Protein AF-A0A7C1ZZR2-F1 (afdb_monomer_lite)

Structure (mmCIF, N/CA/C/O backbone):
data_AF-A0A7C1ZZR2-F1
#
_entry.id   AF-A0A7C1ZZR2-F1
#
loop_
_atom_site.group_PDB
_atom_site.id
_atom_site.type_symbol
_atom_site.label_atom_id
_atom_site.label_alt_id
_atom_site.label_comp_id
_atom_site.label_asym_id
_atom_site.label_entity_id
_atom_site.label_seq_id
_atom_site.pdbx_PDB_ins_code
_atom_site.Cartn_x
_atom_site.Cartn_y
_atom_site.Cartn_z
_atom_site.occupancy
_atom_site.B_iso_or_equiv
_atom_site.auth_seq_id
_atom_site.auth_comp_id
_atom_site.auth_asym_id
_atom_site.auth_atom_id
_atom_site.pdbx_PDB_model_num
ATOM 1 N N . MET A 1 1 ? 33.882 -5.025 -54.939 1.00 61.34 1 MET A N 1
ATOM 2 C CA . MET A 1 1 ? 32.742 -5.167 -54.008 1.00 61.34 1 MET A CA 1
ATOM 3 C C . MET A 1 1 ? 31.592 -4.367 -54.608 1.00 61.34 1 MET A C 1
ATOM 5 O O . MET A 1 1 ? 31.817 -3.212 -54.943 1.00 61.34 1 MET A O 1
ATOM 9 N N . ASN A 1 2 ? 30.445 -4.995 -54.890 1.00 81.00 2 ASN A N 1
ATOM 10 C CA . ASN A 1 2 ? 29.367 -4.373 -55.677 1.00 81.00 2 ASN A CA 1
ATOM 11 C C . ASN A 1 2 ? 28.555 -3.377 -54.837 1.00 81.00 2 ASN A C 1
ATOM 13 O O . ASN A 1 2 ? 28.471 -3.526 -53.619 1.00 81.00 2 ASN A O 1
ATOM 17 N N . PHE A 1 3 ? 27.954 -2.385 -55.501 1.00 82.12 3 PHE A N 1
ATOM 18 C CA . PHE A 1 3 ? 27.113 -1.336 -54.906 1.00 82.12 3 PHE A CA 1
ATOM 19 C C . PHE A 1 3 ? 26.064 -1.893 -53.924 1.00 82.12 3 PHE A C 1
ATOM 21 O O . PHE A 1 3 ? 25.936 -1.391 -52.808 1.00 82.12 3 PHE A O 1
ATOM 28 N N . ASP A 1 4 ? 25.429 -3.014 -54.269 1.00 86.50 4 ASP A N 1
ATOM 29 C CA . ASP A 1 4 ? 24.445 -3.702 -53.421 1.00 86.50 4 ASP A CA 1
ATOM 30 C C . ASP A 1 4 ? 25.024 -4.174 -52.077 1.00 86.50 4 ASP A C 1
ATOM 32 O O . ASP A 1 4 ? 24.353 -4.131 -51.047 1.00 86.50 4 ASP A O 1
ATOM 36 N N . GLY A 1 5 ? 26.302 -4.568 -52.049 1.00 88.25 5 GLY A N 1
ATOM 37 C CA . GLY A 1 5 ? 26.988 -4.973 -50.821 1.00 88.25 5 GLY A CA 1
ATOM 38 C C . GLY A 1 5 ? 27.168 -3.817 -49.834 1.00 88.25 5 GLY A C 1
ATOM 39 O O . GLY A 1 5 ? 27.064 -4.021 -48.625 1.00 88.25 5 GLY A O 1
ATOM 40 N N . TYR A 1 6 ? 27.376 -2.595 -50.334 1.00 89.75 6 TYR A N 1
ATOM 41 C CA . TYR A 1 6 ? 27.447 -1.398 -49.492 1.00 89.75 6 TYR A CA 1
ATOM 42 C C . TYR A 1 6 ? 26.072 -1.002 -48.943 1.00 89.75 6 TYR A C 1
ATOM 44 O O . TYR A 1 6 ? 25.980 -0.593 -47.786 1.00 89.75 6 TYR A O 1
ATOM 52 N N . ILE A 1 7 ? 25.004 -1.184 -49.727 1.00 89.81 7 ILE A N 1
ATOM 53 C CA . ILE A 1 7 ? 23.624 -0.951 -49.272 1.00 89.81 7 ILE A CA 1
ATOM 54 C C . ILE A 1 7 ? 23.264 -1.921 -48.142 1.00 89.81 7 ILE A C 1
ATOM 56 O O . ILE A 1 7 ? 22.797 -1.487 -47.088 1.00 89.81 7 ILE A O 1
ATOM 60 N N . LEU A 1 8 ? 23.532 -3.218 -48.325 1.00 90.56 8 LEU A N 1
ATOM 61 C CA . LEU A 1 8 ? 23.261 -4.236 -47.306 1.00 90.56 8 LEU A CA 1
ATOM 62 C C . LEU A 1 8 ? 24.045 -3.975 -46.013 1.00 90.56 8 LEU A C 1
ATOM 64 O O . LEU A 1 8 ? 23.492 -4.092 -44.919 1.00 90.56 8 LEU A O 1
ATOM 68 N N . LEU A 1 9 ? 25.309 -3.560 -46.124 1.00 91.38 9 LEU A N 1
ATOM 69 C CA . LEU A 1 9 ? 26.125 -3.193 -44.968 1.00 91.38 9 LEU A CA 1
ATOM 70 C C . LEU A 1 9 ? 25.567 -1.957 -44.240 1.00 91.38 9 LEU A C 1
ATOM 72 O O . LEU A 1 9 ? 25.478 -1.958 -43.013 1.00 91.38 9 LEU A O 1
ATOM 76 N N . GLY A 1 10 ? 25.142 -0.930 -44.982 1.00 91.81 10 GLY A N 1
ATOM 77 C CA . GLY A 1 10 ? 24.510 0.264 -44.416 1.00 91.81 10 GLY A CA 1
ATOM 78 C C . GLY A 1 10 ? 23.209 -0.053 -43.673 1.00 91.81 10 GLY A C 1
ATOM 79 O O . GLY A 1 10 ? 23.005 0.424 -42.556 1.00 91.81 10 GLY A O 1
ATOM 80 N N . MET A 1 11 ? 22.365 -0.922 -44.242 1.00 92.12 11 MET A N 1
ATOM 81 C CA . MET A 1 11 ? 21.133 -1.392 -43.598 1.00 92.12 11 MET A CA 1
ATOM 82 C C . MET A 1 11 ? 21.414 -2.192 -42.320 1.00 92.12 11 MET A C 1
ATOM 84 O O . MET A 1 11 ? 20.727 -1.999 -41.315 1.00 92.12 11 MET A O 1
ATOM 88 N N . LEU A 1 12 ? 22.441 -3.049 -42.322 1.00 93.12 12 LEU A N 1
ATOM 89 C CA . LEU A 1 12 ? 22.853 -3.807 -41.136 1.00 93.12 12 LEU A CA 1
ATOM 90 C C . LEU A 1 12 ? 23.314 -2.880 -40.007 1.00 93.12 12 LEU A C 1
ATOM 92 O O . LEU A 1 12 ? 22.863 -3.029 -38.872 1.00 93.12 12 LEU A O 1
ATOM 96 N N . ILE A 1 13 ? 24.157 -1.893 -40.317 1.00 93.44 13 ILE A N 1
ATOM 97 C CA . ILE A 1 13 ? 24.644 -0.916 -39.334 1.00 93.44 13 ILE A CA 1
ATOM 98 C C . ILE A 1 13 ? 23.483 -0.091 -38.768 1.00 93.44 13 ILE A C 1
ATOM 100 O O . ILE A 1 13 ? 23.383 0.062 -37.550 1.00 93.44 13 ILE A O 1
ATOM 104 N N . ALA A 1 14 ? 22.577 0.394 -39.623 1.00 91.88 14 ALA A N 1
ATOM 105 C CA . ALA A 1 14 ? 21.403 1.148 -39.189 1.00 91.88 14 ALA A CA 1
ATOM 106 C C . ALA A 1 14 ? 20.502 0.315 -38.263 1.00 91.88 14 ALA A C 1
ATOM 108 O O . ALA A 1 14 ? 20.135 0.775 -37.183 1.00 91.88 14 ALA A O 1
ATOM 109 N N . THR A 1 15 ? 20.219 -0.937 -38.635 1.00 93.25 15 THR A N 1
ATOM 110 C CA . THR A 1 15 ? 19.387 -1.847 -37.832 1.00 93.25 15 THR A CA 1
ATOM 111 C C . THR A 1 15 ? 20.015 -2.127 -36.465 1.00 93.25 15 THR A C 1
ATOM 113 O O . THR A 1 15 ? 19.332 -2.057 -35.442 1.00 93.25 15 THR A O 1
ATOM 116 N N . LEU A 1 16 ? 21.326 -2.390 -36.422 1.00 93.56 16 LEU A N 1
ATOM 117 C CA . LEU A 1 16 ? 22.063 -2.578 -35.170 1.00 93.56 16 LEU A CA 1
ATOM 118 C C . LEU A 1 16 ? 22.035 -1.313 -34.302 1.00 93.56 16 LEU A C 1
ATOM 120 O O . LEU A 1 16 ? 21.806 -1.404 -33.096 1.00 93.56 16 LEU A O 1
ATOM 124 N N . GLY A 1 17 ? 22.193 -0.136 -34.913 1.00 94.00 17 GLY A N 1
ATOM 125 C CA . GLY A 1 17 ? 22.059 1.151 -34.232 1.00 94.00 17 GLY A CA 1
ATOM 126 C C . GLY A 1 17 ? 20.682 1.324 -33.585 1.00 94.00 17 GLY A C 1
ATOM 127 O O . GLY A 1 17 ? 20.590 1.632 -32.396 1.00 94.00 17 GLY A O 1
ATOM 128 N N . THR A 1 18 ? 19.606 1.045 -34.325 1.00 93.50 18 THR A N 1
ATOM 129 C CA . THR A 1 18 ? 18.230 1.110 -33.810 1.00 93.50 18 THR A CA 1
ATOM 130 C C . THR A 1 18 ? 17.990 0.124 -32.663 1.00 93.50 18 THR A C 1
ATOM 132 O O . THR A 1 18 ? 17.356 0.486 -31.672 1.00 93.50 18 THR A O 1
ATOM 135 N N . LEU A 1 19 ? 18.517 -1.103 -32.744 1.00 92.94 19 LEU A N 1
ATOM 136 C CA . LEU A 1 19 ? 18.399 -2.091 -31.664 1.00 92.94 19 LEU A CA 1
ATOM 137 C C . LEU A 1 19 ? 19.055 -1.605 -30.367 1.00 92.94 19 LEU A C 1
ATOM 139 O O . LEU A 1 19 ? 18.458 -1.71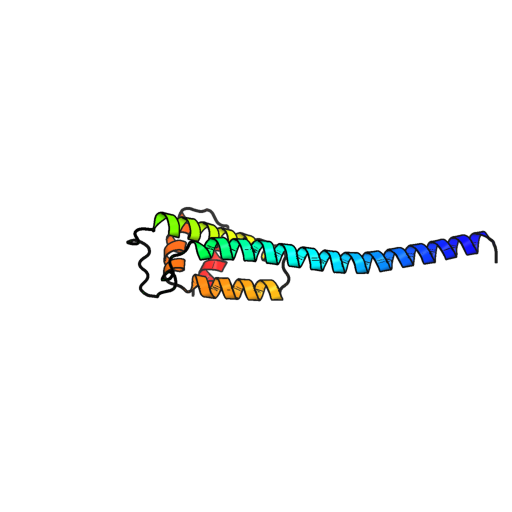7 -29.296 1.00 92.94 19 LEU A O 1
ATOM 143 N N . ILE A 1 20 ? 20.251 -1.021 -30.461 1.00 92.56 20 ILE A N 1
ATOM 144 C CA . ILE A 1 20 ? 20.967 -0.472 -29.305 1.00 92.56 20 ILE A CA 1
ATOM 145 C C . ILE A 1 20 ? 20.162 0.671 -28.674 1.00 92.56 20 ILE A C 1
ATOM 147 O O . ILE A 1 20 ? 19.926 0.655 -27.463 1.00 92.56 20 ILE A O 1
ATOM 151 N N . VAL A 1 21 ? 19.681 1.624 -29.481 1.00 93.56 21 VAL A N 1
ATOM 152 C CA . VAL A 1 21 ? 18.854 2.747 -29.002 1.00 93.56 21 VAL A CA 1
ATOM 153 C C . VAL A 1 21 ? 17.587 2.247 -28.304 1.00 93.56 21 VAL A C 1
ATOM 155 O O . VAL A 1 21 ? 17.292 2.696 -27.197 1.00 93.56 21 VAL A O 1
ATOM 158 N N . ASN A 1 22 ? 16.889 1.262 -28.877 1.00 91.75 22 ASN A N 1
ATOM 159 C CA . ASN A 1 22 ? 15.692 0.670 -28.272 1.00 91.75 22 ASN A CA 1
ATOM 160 C C . ASN A 1 22 ? 15.974 0.026 -26.907 1.00 91.75 22 ASN A C 1
ATOM 162 O O . ASN A 1 22 ? 15.171 0.156 -25.982 1.00 91.75 22 ASN A O 1
ATOM 166 N N . ILE A 1 23 ? 17.118 -0.646 -26.742 1.00 91.81 23 ILE A N 1
ATOM 167 C CA . ILE A 1 23 ? 17.511 -1.232 -25.451 1.00 91.81 23 ILE A CA 1
ATOM 168 C C . ILE A 1 23 ? 17.713 -0.135 -24.399 1.00 91.81 23 ILE A C 1
ATOM 170 O O . ILE A 1 23 ? 17.226 -0.270 -23.273 1.00 91.81 23 ILE A O 1
ATOM 174 N N . PHE A 1 24 ? 18.402 0.955 -24.746 1.00 89.88 24 PHE A N 1
ATOM 175 C CA . PHE A 1 24 ? 18.595 2.083 -23.830 1.00 89.88 24 PHE A CA 1
ATOM 176 C C . PHE A 1 24 ? 17.275 2.783 -23.497 1.00 89.88 24 PHE A C 1
ATOM 178 O O . PHE A 1 24 ? 16.987 3.020 -22.324 1.00 89.88 24 PHE A O 1
ATOM 185 N N . GLN A 1 25 ? 16.435 3.038 -24.498 1.00 89.94 25 GLN A N 1
ATOM 186 C CA . GLN A 1 25 ? 15.137 3.679 -24.309 1.00 89.94 25 GLN A CA 1
ATOM 187 C C . GLN A 1 25 ? 14.214 2.841 -23.418 1.00 89.94 25 GLN A C 1
ATOM 189 O O . GLN A 1 25 ? 13.609 3.372 -22.489 1.00 89.94 25 GLN A O 1
ATOM 194 N N . ASN A 1 26 ? 14.169 1.521 -23.617 1.00 86.88 26 ASN A N 1
ATOM 195 C CA . ASN A 1 26 ? 13.393 0.621 -22.764 1.00 86.88 26 ASN A CA 1
ATOM 196 C C . ASN A 1 26 ? 13.849 0.662 -21.301 1.00 86.88 26 ASN A C 1
ATOM 198 O O . ASN A 1 26 ? 13.017 0.576 -20.394 1.00 86.88 26 ASN A O 1
ATOM 202 N N . ARG A 1 27 ? 15.153 0.826 -21.045 1.00 84.94 27 ARG A N 1
ATOM 203 C CA . ARG A 1 27 ? 15.675 0.961 -19.677 1.00 84.94 27 ARG A CA 1
ATOM 204 C C . ARG A 1 27 ? 15.212 2.260 -19.024 1.00 84.94 27 ARG A C 1
ATOM 206 O O . ARG A 1 27 ? 14.753 2.220 -17.885 1.00 84.94 27 ARG A O 1
ATOM 213 N N . GLU A 1 28 ? 15.282 3.383 -19.732 1.00 86.12 28 GLU A N 1
ATOM 214 C CA . GLU A 1 28 ? 14.835 4.679 -19.203 1.00 86.12 28 GLU A CA 1
ATOM 215 C C . GLU A 1 28 ? 13.317 4.731 -18.992 1.00 86.12 28 GLU A C 1
ATOM 217 O O . GLU A 1 28 ? 12.859 5.142 -17.926 1.00 86.12 28 GLU A O 1
ATOM 222 N N . LEU A 1 29 ? 12.528 4.205 -19.934 1.00 85.94 29 LEU A N 1
ATOM 223 C CA . LEU A 1 29 ? 11.075 4.071 -19.779 1.00 85.94 29 LEU A CA 1
ATOM 224 C C . LEU A 1 29 ? 10.703 3.210 -18.565 1.00 85.94 29 LEU A C 1
ATOM 226 O O . LEU A 1 29 ? 9.743 3.507 -17.855 1.00 85.94 29 LEU A O 1
ATOM 230 N N . SER A 1 30 ? 11.470 2.149 -18.302 1.00 81.75 30 SER A N 1
ATOM 231 C CA . SER A 1 30 ? 11.249 1.301 -17.127 1.00 81.75 30 SER A CA 1
ATOM 232 C C . SER A 1 30 ? 11.510 2.061 -15.825 1.00 81.75 30 SER A C 1
ATOM 234 O O . SER A 1 30 ? 10.733 1.935 -14.879 1.00 81.75 30 SER A O 1
ATOM 236 N N . LYS A 1 31 ? 12.559 2.895 -15.779 1.00 84.38 31 LYS A N 1
ATOM 237 C CA . LYS A 1 31 ? 12.847 3.755 -14.620 1.00 84.38 31 LYS A CA 1
ATOM 238 C C . LYS A 1 31 ? 11.750 4.795 -14.400 1.00 84.38 31 LYS A C 1
ATOM 240 O O . LYS A 1 31 ? 11.303 4.964 -13.271 1.00 84.38 31 LYS A O 1
ATOM 245 N N . GLN A 1 32 ? 11.297 5.465 -15.460 1.00 86.38 32 GLN A N 1
ATOM 246 C CA . GLN A 1 32 ? 10.232 6.469 -15.369 1.00 86.38 32 GLN A CA 1
ATOM 247 C C . GLN A 1 32 ? 8.931 5.861 -14.840 1.00 86.38 32 GLN A C 1
ATOM 249 O O . GLN A 1 32 ? 8.355 6.382 -13.889 1.00 86.38 32 GLN A O 1
ATOM 254 N N . ARG A 1 33 ? 8.533 4.701 -15.378 1.00 83.94 33 ARG A N 1
ATOM 255 C CA . ARG A 1 33 ? 7.359 3.954 -14.904 1.00 83.94 33 ARG A CA 1
ATOM 256 C C . ARG A 1 33 ? 7.463 3.595 -13.423 1.00 83.94 33 ARG A C 1
ATOM 258 O O . ARG A 1 33 ? 6.473 3.651 -12.702 1.00 83.94 33 ARG A O 1
ATOM 265 N N . TRP A 1 34 ? 8.658 3.231 -12.962 1.00 84.50 34 TRP A N 1
ATOM 266 C CA . TRP A 1 34 ? 8.892 2.949 -11.548 1.00 84.50 34 TRP A CA 1
ATOM 267 C C . TRP A 1 34 ? 8.719 4.197 -10.669 1.00 84.50 34 TRP A C 1
ATOM 269 O O . TRP A 1 34 ? 8.028 4.118 -9.655 1.00 84.50 34 TRP A O 1
ATOM 279 N N . ILE A 1 35 ? 9.286 5.344 -11.067 1.00 87.44 35 ILE A N 1
ATOM 280 C CA . ILE A 1 35 ? 9.127 6.619 -10.340 1.00 87.44 35 ILE A CA 1
ATOM 281 C C . ILE A 1 35 ? 7.646 7.000 -10.250 1.00 87.44 35 ILE A C 1
ATOM 283 O O . ILE A 1 35 ? 7.181 7.415 -9.191 1.00 87.44 35 ILE A O 1
ATOM 287 N N . GLU A 1 36 ? 6.904 6.830 -11.343 1.00 90.44 36 GLU A N 1
ATOM 288 C CA . GLU A 1 36 ? 5.476 7.130 -11.408 1.00 90.44 36 GLU A CA 1
ATOM 289 C C . GLU A 1 36 ? 4.659 6.250 -10.454 1.00 90.44 36 GLU A C 1
ATOM 291 O O . GLU A 1 36 ? 3.915 6.780 -9.629 1.00 90.44 36 GLU A O 1
ATOM 296 N N . ILE A 1 37 ? 4.848 4.922 -10.495 1.00 89.00 37 ILE A N 1
ATOM 297 C CA . ILE A 1 37 ? 4.189 3.988 -9.568 1.00 89.00 37 ILE A CA 1
ATOM 298 C C . ILE A 1 37 ? 4.531 4.366 -8.125 1.00 89.00 37 ILE A C 1
ATOM 300 O O . ILE A 1 37 ? 3.637 4.545 -7.301 1.00 89.00 37 ILE A O 1
ATOM 304 N N . TYR A 1 38 ? 5.815 4.543 -7.816 1.00 91.19 38 TYR A N 1
ATOM 305 C CA . TYR A 1 38 ? 6.245 4.892 -6.467 1.00 91.19 38 TYR A CA 1
ATOM 306 C C . TYR A 1 38 ? 5.600 6.197 -5.980 1.00 91.19 38 TYR A C 1
ATOM 308 O O . TYR A 1 38 ? 5.069 6.247 -4.870 1.00 91.19 38 TYR A O 1
ATOM 316 N N . SER A 1 39 ? 5.599 7.237 -6.815 1.00 93.25 39 SER A N 1
ATOM 317 C CA . SER A 1 39 ? 5.009 8.536 -6.490 1.00 93.25 39 SER A CA 1
ATOM 318 C C . SER A 1 39 ? 3.496 8.443 -6.280 1.00 93.25 39 SER A C 1
ATOM 320 O O . SER A 1 39 ? 2.985 8.980 -5.297 1.00 93.25 39 SER A O 1
ATOM 322 N N . HIS A 1 40 ? 2.788 7.709 -7.143 1.00 94.81 40 HIS A N 1
ATOM 323 C CA . HIS A 1 40 ? 1.342 7.521 -7.056 1.00 94.81 40 HIS A CA 1
ATOM 324 C C . HIS A 1 40 ? 0.922 6.846 -5.742 1.00 94.81 40 HIS A C 1
ATOM 326 O O . HIS A 1 40 ? 0.065 7.365 -5.022 1.00 94.81 40 HIS A O 1
ATOM 332 N N . TYR A 1 41 ? 1.553 5.720 -5.396 1.00 95.62 41 TYR A N 1
ATOM 333 C CA . TYR A 1 41 ? 1.237 4.980 -4.170 1.00 95.62 41 TYR A CA 1
ATOM 334 C C . TYR A 1 41 ? 1.674 5.744 -2.914 1.00 95.62 41 TYR A C 1
ATOM 336 O O . TYR A 1 41 ? 0.898 5.856 -1.965 1.00 95.62 41 TYR A O 1
ATOM 344 N N . THR A 1 42 ? 2.849 6.382 -2.939 1.00 94.75 42 THR A N 1
ATOM 345 C CA . THR A 1 42 ? 3.326 7.223 -1.826 1.00 94.75 42 THR A CA 1
ATOM 346 C C . THR A 1 42 ? 2.385 8.397 -1.556 1.00 94.75 42 THR A C 1
ATOM 348 O O . THR A 1 42 ? 2.094 8.697 -0.399 1.00 94.75 42 THR A O 1
ATOM 351 N N . LYS A 1 43 ? 1.875 9.051 -2.608 1.00 97.69 43 LYS A N 1
ATOM 352 C CA . LYS A 1 43 ? 0.919 10.153 -2.464 1.00 97.69 43 LYS A CA 1
ATOM 353 C C . LYS A 1 43 ? -0.389 9.675 -1.838 1.00 97.69 43 LYS A C 1
ATOM 355 O O . LYS A 1 43 ? -0.821 10.252 -0.849 1.00 97.69 43 LYS A O 1
ATOM 360 N N . ARG A 1 44 ? -0.975 8.586 -2.350 1.00 98.06 44 ARG A N 1
ATOM 361 C CA . ARG A 1 44 ? -2.200 8.002 -1.775 1.00 98.06 44 ARG A CA 1
ATOM 362 C C . ARG A 1 44 ? -2.014 7.603 -0.317 1.00 98.06 44 ARG A C 1
ATOM 364 O O . ARG A 1 44 ? -2.890 7.868 0.499 1.00 98.06 44 ARG A O 1
ATOM 371 N N . TYR A 1 45 ? -0.871 7.009 0.016 1.00 97.38 45 TYR A N 1
ATOM 372 C CA . TYR A 1 45 ? -0.521 6.698 1.396 1.00 97.38 45 TYR A CA 1
ATOM 373 C C . TYR A 1 45 ? -0.492 7.963 2.265 1.00 97.38 45 TYR A C 1
ATOM 375 O O . TYR A 1 45 ? -1.165 8.008 3.291 1.00 97.38 45 TYR A O 1
ATOM 383 N N . ALA A 1 46 ? 0.224 9.012 1.848 1.00 96.94 46 ALA A N 1
ATOM 384 C CA . ALA A 1 46 ? 0.289 10.272 2.591 1.00 96.94 46 ALA A CA 1
ATOM 385 C C . ALA A 1 46 ? -1.098 10.920 2.764 1.00 96.94 46 ALA A C 1
ATOM 387 O O . ALA A 1 46 ? -1.446 11.363 3.862 1.00 96.94 46 ALA A O 1
ATOM 388 N N . ASP A 1 47 ? -1.918 10.902 1.711 1.00 97.88 47 ASP A N 1
ATOM 389 C CA . ASP A 1 47 ? -3.287 11.417 1.734 1.00 97.88 47 ASP A CA 1
ATOM 390 C C . ASP A 1 47 ? -4.155 10.643 2.745 1.00 97.88 47 ASP A C 1
ATOM 392 O O . ASP A 1 47 ? -4.878 11.253 3.532 1.00 97.88 47 ASP A O 1
ATOM 396 N N . ILE A 1 48 ? -4.048 9.310 2.804 1.00 98.06 48 ILE A N 1
ATOM 397 C CA . ILE A 1 48 ? -4.784 8.483 3.775 1.00 98.06 48 ILE A CA 1
ATOM 398 C C . ILE A 1 48 ? -4.298 8.748 5.204 1.00 98.06 48 ILE A C 1
ATOM 400 O O . ILE A 1 48 ? -5.106 9.000 6.099 1.00 98.06 48 ILE A O 1
ATOM 404 N N . ILE A 1 49 ? -2.983 8.714 5.429 1.00 95.25 49 ILE A N 1
ATOM 405 C CA . ILE A 1 49 ? -2.401 8.833 6.771 1.00 95.25 49 ILE A CA 1
ATOM 406 C C . ILE A 1 49 ? -2.647 10.217 7.371 1.00 95.25 49 ILE A C 1
ATOM 408 O O . ILE A 1 49 ? -2.944 10.311 8.559 1.00 95.25 49 ILE A O 1
ATOM 412 N N . SER A 1 50 ? -2.615 11.279 6.560 1.00 96.62 50 SER A N 1
ATOM 413 C CA . SER A 1 50 ? -2.912 12.647 7.016 1.00 96.62 50 SER A CA 1
ATOM 414 C C . SER A 1 50 ? -4.347 12.832 7.527 1.00 96.62 50 SER A C 1
ATOM 416 O O . SER A 1 50 ? -4.647 13.814 8.204 1.00 96.62 50 SER A O 1
ATOM 418 N N . ASN A 1 51 ? -5.245 11.889 7.228 1.00 97.25 51 ASN A N 1
ATOM 419 C CA . ASN A 1 51 ? -6.626 11.914 7.693 1.00 97.25 51 ASN A CA 1
ATOM 420 C C . ASN A 1 51 ? -6.865 11.138 8.996 1.00 97.25 51 ASN A C 1
ATOM 422 O O . ASN A 1 51 ? -7.986 11.195 9.521 1.00 97.25 51 ASN A O 1
ATOM 426 N N . PHE A 1 52 ? -5.862 10.421 9.508 1.00 96.94 52 PHE A N 1
ATOM 427 C CA . PHE A 1 52 ? -5.945 9.750 10.800 1.00 96.94 52 PHE A CA 1
ATOM 428 C C . PHE A 1 52 ? -5.677 10.713 11.963 1.00 96.94 52 PHE A C 1
ATOM 430 O O . PHE A 1 52 ? -4.966 11.703 11.796 1.00 96.94 52 PHE A O 1
ATOM 437 N N . PRO A 1 53 ? -6.244 10.443 13.152 1.00 95.94 53 PRO A N 1
ATOM 438 C CA . PRO A 1 53 ? -5.873 11.175 14.354 1.00 95.94 53 PRO A CA 1
ATOM 439 C C . PRO A 1 53 ? -4.418 10.869 14.738 1.00 95.94 53 PRO A C 1
ATOM 441 O O . PRO A 1 53 ? -3.917 9.774 14.481 1.00 95.94 53 PRO A O 1
ATOM 444 N N . GLU A 1 54 ? -3.745 11.816 15.390 1.00 93.19 54 GLU A N 1
ATOM 445 C CA . GLU A 1 54 ? -2.323 11.687 15.754 1.00 93.19 54 GLU A CA 1
ATOM 446 C C . GLU A 1 54 ? -2.050 10.465 16.645 1.00 93.19 54 GLU A C 1
ATOM 448 O O . GLU A 1 54 ? -1.047 9.771 16.477 1.00 93.19 54 GLU A O 1
ATOM 453 N N . ASN A 1 55 ? -2.997 10.141 17.527 1.00 95.44 55 ASN A N 1
ATOM 454 C CA . ASN A 1 55 ? -2.907 9.024 18.459 1.00 95.44 55 ASN A CA 1
ATOM 455 C C . ASN A 1 55 ? -3.308 7.659 17.865 1.00 95.44 55 ASN A C 1
ATOM 457 O O . ASN A 1 55 ? -3.395 6.679 18.598 1.00 95.44 55 ASN A O 1
ATOM 461 N N . ILE A 1 56 ? -3.536 7.548 16.546 1.00 96.56 56 ILE A N 1
ATOM 462 C CA . ILE A 1 56 ? -3.983 6.297 15.893 1.00 96.56 56 ILE A CA 1
ATOM 463 C C . ILE A 1 56 ? -3.050 5.099 16.143 1.00 96.56 56 ILE A C 1
ATOM 465 O O . ILE A 1 56 ? -3.457 3.944 16.025 1.00 96.56 56 ILE A O 1
ATOM 469 N N . ASN A 1 57 ? -1.783 5.376 16.456 1.00 95.19 57 ASN A N 1
ATOM 470 C CA . ASN A 1 57 ? -0.746 4.371 16.664 1.00 95.19 57 ASN A CA 1
ATOM 471 C C . ASN A 1 57 ? -0.563 3.975 18.137 1.00 95.19 57 ASN A C 1
ATOM 473 O O . ASN A 1 57 ? 0.259 3.102 18.409 1.00 95.19 57 ASN A O 1
ATOM 477 N N . GLU A 1 58 ? -1.276 4.607 19.071 1.00 95.50 58 GLU A N 1
ATOM 478 C CA . GLU A 1 58 ? -1.161 4.303 20.497 1.00 95.50 58 GLU A CA 1
ATOM 479 C C . GLU A 1 58 ? -1.804 2.948 20.835 1.00 95.50 58 GLU A C 1
ATOM 481 O O . GLU A 1 58 ? -2.818 2.544 20.260 1.00 95.50 58 GLU A O 1
ATOM 486 N N . GLU A 1 59 ? -1.221 2.224 21.791 1.00 93.75 59 GLU A N 1
ATOM 487 C CA . GLU A 1 59 ? -1.713 0.898 22.193 1.00 93.75 59 GLU A CA 1
ATOM 488 C C . GLU A 1 59 ? -3.082 0.949 22.878 1.00 93.75 59 GLU A C 1
ATOM 490 O O . GLU A 1 59 ? -3.857 0.002 22.782 1.00 93.75 59 GLU A O 1
ATOM 495 N N . ASN A 1 60 ? -3.402 2.057 23.543 1.00 94.12 60 ASN A N 1
ATOM 496 C CA . ASN A 1 60 ? -4.683 2.305 24.204 1.00 94.12 60 ASN A CA 1
ATOM 497 C C . ASN A 1 60 ? -5.726 2.944 23.269 1.00 94.12 60 ASN A C 1
ATOM 499 O O . ASN A 1 60 ? -6.789 3.343 23.743 1.00 94.12 60 ASN A O 1
ATOM 503 N N . PHE A 1 61 ? -5.453 3.049 21.961 1.00 96.31 61 PHE A N 1
ATOM 504 C CA . PHE A 1 61 ? -6.400 3.633 21.020 1.00 96.31 61 PHE A CA 1
ATOM 505 C C . PHE A 1 61 ? -7.710 2.834 20.998 1.00 96.31 61 PHE A C 1
ATOM 507 O O . PHE A 1 61 ? -7.754 1.655 20.619 1.00 96.31 61 PHE A O 1
ATOM 514 N N . ASP A 1 62 ? -8.795 3.491 21.395 1.00 95.56 62 ASP A N 1
ATOM 515 C CA . ASP A 1 62 ? -10.143 2.944 21.333 1.00 95.56 62 ASP A CA 1
ATOM 516 C C . ASP A 1 62 ? -10.806 3.376 20.028 1.00 95.56 62 ASP A C 1
ATOM 518 O O . ASP A 1 62 ? -11.228 4.523 19.868 1.00 95.56 62 ASP A O 1
ATOM 522 N N . LEU A 1 63 ? -10.869 2.447 19.076 1.00 95.06 63 LEU A N 1
ATOM 523 C CA . LEU A 1 63 ? -11.508 2.687 17.793 1.00 95.06 63 LEU A CA 1
ATOM 524 C C . LEU A 1 63 ? -13.029 2.822 17.938 1.00 95.06 63 LEU A C 1
ATOM 526 O O . LEU A 1 63 ? -13.614 3.667 17.270 1.00 95.06 63 LEU A O 1
ATOM 530 N N . GLU A 1 64 ? -13.675 2.007 18.773 1.00 93.50 64 GLU A N 1
ATOM 531 C CA . GLU A 1 64 ? -15.138 1.882 18.790 1.00 93.50 64 GLU A CA 1
ATOM 532 C C . GLU A 1 64 ? -15.819 3.097 19.411 1.00 93.50 64 GLU A C 1
ATOM 534 O O . GLU A 1 64 ? -16.827 3.567 18.883 1.00 93.50 64 GLU A O 1
ATOM 539 N N . ASN A 1 65 ? -15.232 3.638 20.478 1.00 93.62 65 ASN A N 1
ATOM 540 C CA . ASN A 1 65 ? -15.769 4.805 21.176 1.00 93.62 65 ASN A CA 1
ATOM 541 C C . ASN A 1 65 ? -15.209 6.136 20.644 1.00 93.62 65 ASN A C 1
ATOM 543 O O . ASN A 1 65 ? -15.481 7.201 21.202 1.00 93.62 65 ASN A O 1
ATOM 547 N N . ASN A 1 66 ? -14.430 6.112 19.557 1.00 95.31 66 ASN A N 1
ATOM 548 C CA . ASN A 1 66 ? -13.870 7.327 18.982 1.00 95.31 66 ASN A CA 1
ATOM 549 C C . ASN A 1 66 ? -14.960 8.189 18.323 1.00 95.31 66 ASN A C 1
ATOM 551 O O . ASN A 1 66 ? -15.692 7.727 17.445 1.00 95.31 66 ASN A O 1
ATOM 555 N N . LYS A 1 67 ? -15.013 9.484 18.661 1.00 94.62 67 LYS A N 1
ATOM 556 C CA . LYS A 1 67 ? -15.943 10.453 18.047 1.00 94.62 67 LYS A CA 1
ATOM 557 C C . LYS A 1 67 ? -15.853 10.502 16.513 1.00 94.62 67 LYS A C 1
ATOM 559 O O . LYS A 1 67 ? -16.855 10.727 15.839 1.00 94.62 67 LYS A O 1
ATOM 564 N N . ASP A 1 68 ? -14.667 10.241 15.960 1.00 96.06 68 ASP A N 1
ATOM 565 C CA . ASP A 1 68 ? -14.377 10.263 14.528 1.00 96.06 68 ASP A CA 1
ATOM 566 C C . ASP A 1 68 ? -14.421 8.860 13.895 1.00 96.06 68 ASP A C 1
ATOM 568 O O . ASP A 1 68 ? -13.956 8.679 12.765 1.00 96.06 68 ASP A O 1
ATOM 572 N N . TYR A 1 69 ? -15.010 7.864 14.575 1.00 96.31 69 TYR A N 1
ATOM 573 C CA . TYR A 1 69 ? -15.049 6.452 14.161 1.00 96.31 69 TYR A CA 1
ATOM 574 C C . TYR A 1 69 ? -15.345 6.260 12.671 1.00 96.31 69 TYR A C 1
ATOM 576 O O . TYR A 1 69 ? -14.610 5.568 11.969 1.00 96.31 69 TYR A O 1
ATOM 584 N N . ARG A 1 70 ? -16.388 6.916 12.142 1.00 96.62 70 ARG A N 1
ATOM 585 C CA . ARG A 1 70 ? -16.765 6.786 10.722 1.00 96.62 70 ARG A CA 1
ATOM 586 C C . ARG A 1 70 ? -15.681 7.298 9.774 1.00 96.62 70 ARG A C 1
ATOM 588 O O . ARG A 1 70 ? -15.429 6.674 8.744 1.00 96.62 70 ARG A O 1
ATOM 595 N N . LYS A 1 71 ? -15.037 8.421 10.109 1.00 97.25 71 LYS A N 1
ATOM 596 C CA . LYS A 1 71 ? -13.937 8.984 9.315 1.00 97.25 71 LYS A CA 1
ATOM 597 C C . LYS A 1 71 ? -12.719 8.065 9.380 1.00 97.25 71 LYS A C 1
ATOM 599 O O . LYS A 1 71 ? -12.130 7.783 8.340 1.00 97.25 71 LYS A O 1
ATOM 604 N N . ILE A 1 72 ? -12.378 7.564 10.565 1.00 97.81 72 ILE A N 1
ATOM 605 C CA . ILE A 1 72 ? -11.259 6.635 10.756 1.00 97.81 72 ILE A CA 1
ATOM 606 C C . ILE A 1 72 ? -11.503 5.351 9.964 1.00 97.81 72 ILE A C 1
ATOM 608 O O . ILE A 1 72 ? -10.669 4.983 9.147 1.00 97.81 72 ILE A O 1
ATOM 612 N N . MET A 1 73 ? -12.670 4.721 10.108 1.00 97.75 73 MET A N 1
ATOM 613 C CA . MET A 1 73 ? -13.009 3.490 9.388 1.00 97.75 73 MET A CA 1
ATOM 614 C C . MET A 1 73 ? -13.003 3.664 7.871 1.00 97.75 73 MET A C 1
ATOM 616 O O . MET A 1 73 ? -12.563 2.764 7.160 1.00 97.75 73 MET A O 1
ATOM 620 N N . ARG A 1 74 ? -13.448 4.818 7.355 1.00 97.31 74 ARG A N 1
ATOM 621 C CA . ARG A 1 74 ? -13.344 5.119 5.921 1.00 97.31 74 ARG A CA 1
ATOM 622 C C . ARG A 1 74 ? -11.885 5.139 5.462 1.00 97.31 74 ARG A C 1
ATOM 624 O O . ARG A 1 74 ? -11.569 4.511 4.461 1.00 97.31 74 ARG A O 1
ATOM 631 N N . ASN A 1 75 ? -11.003 5.812 6.198 1.00 98.00 75 ASN A N 1
ATOM 632 C CA . ASN A 1 75 ? -9.576 5.855 5.864 1.00 98.00 75 ASN A CA 1
ATOM 633 C C . ASN A 1 75 ? -8.879 4.504 6.081 1.00 98.00 75 ASN A C 1
ATOM 635 O O . ASN A 1 75 ? -8.001 4.153 5.304 1.00 98.00 75 ASN A O 1
ATOM 639 N N . MET A 1 76 ? -9.311 3.703 7.060 1.00 97.88 76 MET A N 1
ATOM 640 C CA . MET A 1 76 ? -8.838 2.325 7.232 1.00 97.88 76 MET A CA 1
ATOM 641 C C . MET A 1 76 ? -9.192 1.461 6.021 1.00 97.88 76 MET A C 1
ATOM 643 O O . MET A 1 76 ? -8.339 0.725 5.542 1.00 97.88 76 MET A O 1
ATOM 647 N N . ARG A 1 77 ? -10.413 1.577 5.477 1.00 97.88 77 ARG A N 1
ATOM 648 C CA . ARG A 1 77 ? -10.786 0.879 4.234 1.00 97.88 77 ARG A CA 1
ATOM 649 C C . ARG A 1 77 ? -9.885 1.290 3.078 1.00 97.88 77 ARG A C 1
ATOM 651 O O . ARG A 1 77 ? -9.280 0.415 2.479 1.00 97.88 77 ARG A O 1
ATOM 658 N N . LEU A 1 78 ? -9.700 2.596 2.871 1.00 98.06 78 LEU A N 1
ATOM 659 C CA . LEU A 1 78 ? -8.791 3.108 1.841 1.00 98.06 78 LEU A CA 1
ATOM 660 C C . LEU A 1 78 ? -7.353 2.605 2.025 1.00 98.06 78 LEU A C 1
ATOM 662 O O . LEU A 1 78 ? -6.675 2.333 1.039 1.00 98.06 78 LEU A O 1
ATOM 666 N N . TYR A 1 79 ? -6.889 2.466 3.270 1.00 98.31 79 TYR A N 1
ATOM 667 C CA . TYR A 1 79 ? -5.577 1.899 3.566 1.00 98.31 79 TYR A CA 1
ATOM 668 C C . TYR A 1 79 ? -5.489 0.418 3.179 1.00 98.31 79 TYR A C 1
ATOM 670 O O . TYR A 1 79 ? -4.552 0.026 2.493 1.00 98.31 79 TYR A O 1
ATOM 678 N N . PHE A 1 80 ? -6.468 -0.405 3.564 1.00 98.25 80 PHE A N 1
ATOM 679 C CA . PHE A 1 80 ? -6.477 -1.821 3.183 1.00 98.25 80 PHE A CA 1
ATOM 680 C C . PHE A 1 80 ? -6.680 -2.024 1.676 1.00 98.25 80 PHE A C 1
ATOM 682 O O . PHE A 1 80 ? -6.049 -2.918 1.116 1.00 98.25 80 PHE A O 1
ATOM 689 N N . ASP A 1 81 ? -7.470 -1.173 1.015 1.00 97.88 81 ASP A N 1
ATOM 690 C CA . ASP A 1 81 ? -7.620 -1.162 -0.444 1.00 97.88 81 ASP A CA 1
ATOM 691 C C . ASP A 1 81 ? -6.275 -0.838 -1.118 1.00 97.88 81 ASP A C 1
ATOM 693 O O . ASP A 1 81 ? -5.860 -1.530 -2.047 1.00 97.88 81 ASP A O 1
ATOM 697 N N . LEU A 1 82 ? -5.541 0.160 -0.605 1.00 98.25 82 LEU A N 1
ATOM 698 C CA . LEU A 1 82 ? -4.192 0.487 -1.074 1.00 98.25 82 LEU A CA 1
ATOM 699 C C . LEU A 1 82 ? -3.250 -0.714 -0.921 1.00 98.25 82 LEU A C 1
ATOM 701 O O . LEU A 1 82 ? -2.594 -1.101 -1.887 1.00 98.25 82 LEU A O 1
ATOM 705 N N . CYS A 1 83 ? -3.222 -1.343 0.258 1.00 98.06 83 CYS A N 1
ATOM 706 C CA . CYS A 1 83 ? -2.379 -2.513 0.498 1.00 98.06 83 CYS A CA 1
ATOM 707 C C . CYS A 1 83 ? -2.761 -3.704 -0.387 1.00 98.06 83 CYS A C 1
ATOM 709 O O . CYS A 1 83 ? -1.888 -4.459 -0.817 1.00 98.06 83 CYS A O 1
ATOM 711 N N . TYR A 1 84 ? -4.052 -3.874 -0.677 1.00 98.00 84 TYR A N 1
ATOM 712 C CA . TYR A 1 84 ? -4.536 -4.886 -1.606 1.00 98.00 84 TYR A CA 1
ATOM 713 C C . TYR A 1 84 ? -4.001 -4.638 -3.016 1.00 98.00 84 TYR A C 1
ATOM 715 O O . TYR A 1 84 ? -3.446 -5.546 -3.630 1.00 98.00 84 TYR A O 1
ATOM 723 N N . GLU A 1 85 ? -4.097 -3.412 -3.524 1.00 97.12 85 GLU A N 1
ATOM 724 C CA . GLU A 1 85 ? -3.564 -3.071 -4.842 1.00 97.12 85 GLU A CA 1
ATOM 725 C C . GLU A 1 85 ? -2.044 -3.281 -4.932 1.00 97.12 85 GLU A C 1
ATOM 727 O O . GLU A 1 85 ? -1.557 -3.865 -5.903 1.00 97.12 85 GLU A O 1
ATOM 732 N N . GLU A 1 86 ? -1.294 -2.868 -3.907 1.00 96.75 86 GLU A N 1
ATOM 733 C CA . GLU A 1 86 ? 0.154 -3.091 -3.802 1.00 96.75 86 GLU A CA 1
ATOM 734 C C . GLU A 1 86 ? 0.494 -4.591 -3.800 1.00 96.75 86 GLU A C 1
ATOM 736 O O . GLU A 1 86 ? 1.389 -5.035 -4.528 1.00 96.75 86 GLU A O 1
ATOM 741 N N . TYR A 1 87 ? -0.266 -5.392 -3.046 1.00 97.50 87 TYR A N 1
ATOM 742 C CA . TYR A 1 87 ? -0.143 -6.849 -3.027 1.00 97.50 87 TYR A CA 1
ATOM 743 C C . TYR A 1 87 ? -0.425 -7.468 -4.401 1.00 97.50 87 TYR A C 1
ATOM 745 O O . TYR A 1 87 ? 0.327 -8.329 -4.858 1.00 97.50 87 TYR A O 1
ATOM 753 N N . MET A 1 88 ? -1.466 -7.017 -5.105 1.00 96.62 88 MET A N 1
ATOM 754 C CA . MET A 1 88 ? -1.789 -7.527 -6.439 1.00 96.62 88 MET A CA 1
ATOM 755 C C . MET A 1 88 ? -0.700 -7.173 -7.456 1.00 96.62 88 MET A C 1
ATOM 757 O O . MET A 1 88 ? -0.312 -8.023 -8.261 1.00 96.62 88 MET A O 1
ATOM 761 N N . LEU A 1 89 ? -0.143 -5.960 -7.398 1.00 94.81 89 LEU A N 1
ATOM 762 C CA . LEU A 1 89 ? 0.992 -5.576 -8.239 1.00 94.81 89 LEU A CA 1
ATOM 763 C C . LEU A 1 89 ? 2.212 -6.474 -7.989 1.00 94.81 89 LEU A C 1
ATOM 765 O O . LEU A 1 89 ? 2.870 -6.897 -8.945 1.00 94.81 89 LEU A O 1
ATOM 769 N N . HIS A 1 90 ? 2.492 -6.816 -6.730 1.00 95.31 90 HIS A N 1
ATOM 770 C CA . HIS A 1 90 ? 3.542 -7.775 -6.399 1.00 95.31 90 HIS A CA 1
ATOM 771 C C . HIS A 1 90 ? 3.232 -9.172 -6.944 1.00 95.31 90 HIS A C 1
ATOM 773 O O . HIS A 1 90 ? 4.061 -9.761 -7.642 1.00 95.31 90 HIS A O 1
ATOM 779 N N . LYS A 1 91 ? 2.021 -9.673 -6.687 1.00 94.94 91 LYS A N 1
ATOM 780 C CA . LYS A 1 91 ? 1.562 -11.000 -7.107 1.00 94.94 91 LYS A CA 1
ATOM 781 C C . LYS A 1 91 ? 1.660 -11.197 -8.622 1.00 94.94 91 LYS A C 1
ATOM 783 O O . LYS A 1 91 ? 2.023 -12.277 -9.078 1.00 94.94 91 LYS A O 1
ATOM 788 N N . TYR A 1 92 ? 1.391 -10.155 -9.408 1.00 94.69 92 TYR A N 1
ATOM 789 C CA . TYR A 1 92 ? 1.514 -10.185 -10.869 1.00 94.69 92 TYR A CA 1
ATOM 790 C C . TYR A 1 92 ? 2.925 -9.880 -11.398 1.00 94.69 92 TYR A C 1
ATOM 792 O O . TYR A 1 92 ? 3.099 -9.684 -12.605 1.00 94.69 92 TYR A O 1
ATOM 800 N N . GLY A 1 93 ? 3.936 -9.809 -10.526 1.00 91.19 93 GLY A N 1
ATOM 801 C CA . GLY A 1 93 ? 5.323 -9.545 -10.911 1.00 91.19 93 GLY A CA 1
ATOM 802 C C . GLY A 1 93 ? 5.536 -8.155 -11.513 1.00 91.19 93 GLY A C 1
ATOM 803 O O . GLY A 1 93 ? 6.439 -7.969 -12.325 1.00 91.19 93 GLY A O 1
ATOM 804 N N . LYS A 1 94 ? 4.678 -7.185 -11.168 1.00 88.88 94 LYS A N 1
ATOM 805 C CA . LYS A 1 94 ? 4.750 -5.798 -11.659 1.00 88.88 94 LYS A CA 1
ATOM 806 C C . LYS A 1 94 ? 5.585 -4.890 -10.760 1.00 88.88 94 LYS A C 1
ATOM 808 O O . LYS A 1 94 ? 5.848 -3.754 -11.142 1.00 88.88 94 LYS A O 1
ATOM 813 N N . LEU A 1 95 ? 6.015 -5.388 -9.601 1.00 87.12 95 LEU A N 1
ATOM 814 C CA . LEU A 1 95 ? 6.890 -4.675 -8.675 1.00 87.12 95 LEU A CA 1
ATOM 815 C C . LEU A 1 95 ? 8.266 -5.320 -8.600 1.00 87.12 95 LEU A C 1
ATOM 817 O O . LEU A 1 95 ? 8.408 -6.543 -8.548 1.00 87.12 95 LEU A O 1
ATOM 821 N N . ASP A 1 96 ? 9.273 -4.457 -8.520 1.00 85.88 96 ASP A N 1
ATOM 822 C CA . ASP A 1 96 ? 10.613 -4.859 -8.130 1.00 85.88 96 ASP A CA 1
ATOM 823 C C . ASP A 1 96 ? 10.604 -5.481 -6.719 1.00 85.88 96 ASP A C 1
ATOM 825 O O . ASP A 1 96 ? 9.899 -5.025 -5.814 1.00 85.88 96 ASP A O 1
ATOM 829 N N . LYS A 1 97 ? 11.411 -6.531 -6.520 1.00 88.88 97 LYS A N 1
ATOM 830 C CA . LYS A 1 97 ? 11.446 -7.282 -5.255 1.00 88.88 97 LYS A CA 1
ATOM 831 C C . LYS A 1 97 ? 11.927 -6.433 -4.081 1.00 88.88 97 LYS A C 1
ATOM 833 O O . LYS A 1 97 ? 11.501 -6.678 -2.955 1.00 88.88 97 LYS A O 1
ATOM 838 N N . LYS A 1 98 ? 12.838 -5.482 -4.311 1.00 89.56 98 LYS A N 1
ATOM 839 C CA . LYS A 1 98 ? 13.330 -4.587 -3.260 1.00 89.56 98 LYS A CA 1
ATOM 840 C C . LYS A 1 98 ? 12.230 -3.613 -2.859 1.00 89.56 98 LYS A C 1
ATOM 842 O O . LYS A 1 98 ? 12.000 -3.447 -1.669 1.00 89.56 98 LYS A O 1
ATOM 847 N N . LEU A 1 99 ? 11.520 -3.043 -3.834 1.00 88.75 99 LEU A N 1
ATOM 848 C CA . LEU A 1 99 ? 10.388 -2.157 -3.558 1.00 88.75 99 LEU A CA 1
ATOM 849 C C . LEU A 1 99 ? 9.293 -2.872 -2.757 1.00 88.75 99 LEU A C 1
ATOM 851 O O . LEU A 1 99 ? 8.852 -2.354 -1.734 1.00 88.75 99 LEU A O 1
ATOM 855 N N . TRP A 1 100 ? 8.911 -4.081 -3.178 1.00 94.81 100 TRP A N 1
ATOM 856 C CA . TRP A 1 100 ? 7.915 -4.870 -2.454 1.00 94.81 100 TRP A CA 1
ATOM 857 C C . TRP A 1 100 ? 8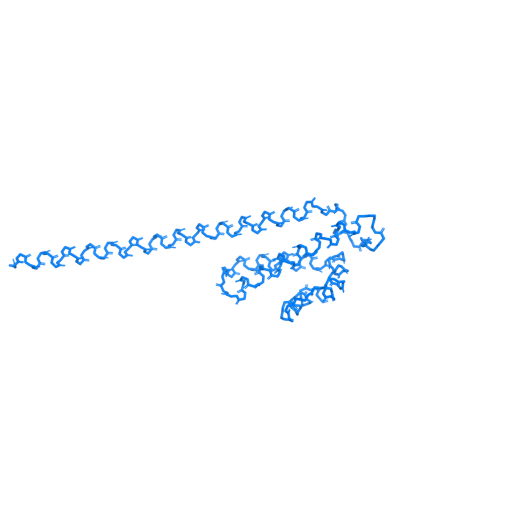.300 -5.089 -0.986 1.00 94.81 100 TRP A C 1
ATOM 859 O O . TRP A 1 100 ? 7.470 -4.885 -0.110 1.00 94.81 100 TRP A O 1
ATOM 869 N N . LYS A 1 101 ? 9.560 -5.442 -0.699 1.00 95.50 101 LYS A N 1
ATOM 870 C CA . LYS A 1 101 ? 10.021 -5.660 0.682 1.00 95.50 101 LYS A CA 1
ATOM 871 C C . LYS A 1 101 ? 9.870 -4.423 1.570 1.00 95.50 101 LYS A C 1
ATOM 873 O O . LYS A 1 101 ? 9.550 -4.566 2.748 1.00 95.50 101 LYS A O 1
ATOM 878 N N . GLU A 1 102 ? 10.103 -3.228 1.030 1.00 93.88 102 GLU A N 1
ATOM 879 C CA . GLU A 1 102 ? 9.915 -1.985 1.788 1.00 93.88 102 GLU A CA 1
ATOM 880 C C . GLU A 1 102 ? 8.433 -1.735 2.091 1.00 93.88 102 GLU A C 1
ATOM 882 O O . GLU A 1 102 ? 8.079 -1.402 3.224 1.00 93.88 102 GLU A O 1
ATOM 887 N N . TRP A 1 103 ? 7.553 -1.961 1.113 1.00 95.94 103 TRP A N 1
ATOM 888 C CA . TRP A 1 103 ? 6.106 -1.827 1.301 1.00 95.94 103 TRP A CA 1
ATOM 889 C C . TRP A 1 103 ? 5.554 -2.871 2.270 1.00 95.94 103 TRP A C 1
ATOM 891 O O . TRP A 1 103 ? 4.859 -2.516 3.218 1.00 95.94 103 TRP A O 1
ATOM 901 N N . GLU A 1 104 ? 5.943 -4.137 2.117 1.00 97.31 104 GLU A N 1
ATOM 902 C CA . GLU A 1 104 ? 5.568 -5.230 3.017 1.00 97.31 104 GLU A CA 1
ATOM 903 C C . GLU A 1 104 ? 5.989 -4.936 4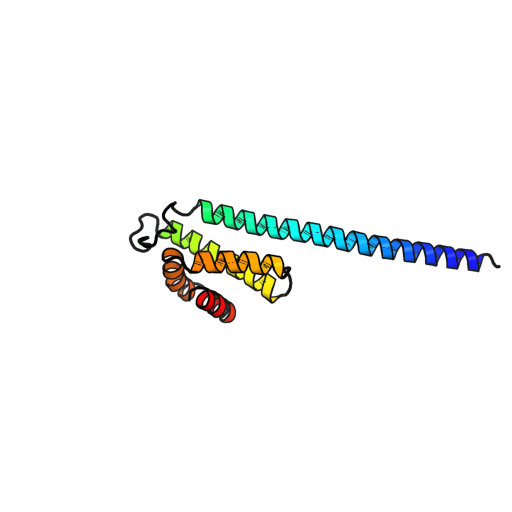.465 1.00 97.31 104 GLU A C 1
ATOM 905 O O . GLU A 1 104 ? 5.214 -5.146 5.398 1.00 97.31 104 GLU A O 1
ATOM 910 N N . LYS A 1 105 ? 7.188 -4.378 4.675 1.00 96.69 105 LYS A N 1
ATOM 911 C CA . LYS A 1 105 ? 7.646 -3.944 6.003 1.00 96.69 105 LYS A CA 1
ATOM 912 C C . LYS A 1 105 ? 6.765 -2.829 6.578 1.00 96.69 105 LYS A C 1
ATOM 914 O O . LYS A 1 105 ? 6.456 -2.853 7.772 1.00 96.69 105 LYS A O 1
ATOM 919 N N . GLY A 1 106 ? 6.359 -1.865 5.749 1.00 96.00 106 GLY A N 1
ATOM 920 C CA . GLY A 1 106 ? 5.419 -0.808 6.128 1.00 96.00 106 GLY A CA 1
ATOM 921 C C . GLY A 1 106 ? 4.051 -1.363 6.530 1.00 96.00 106 GL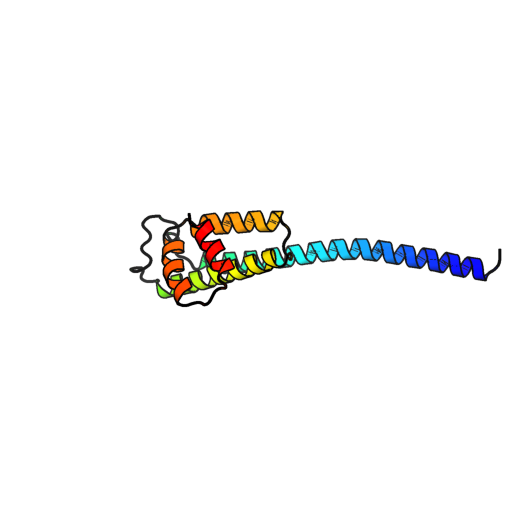Y A C 1
ATOM 922 O O . GLY A 1 106 ? 3.543 -1.021 7.598 1.00 96.00 106 GLY A O 1
ATOM 923 N N . MET A 1 107 ? 3.509 -2.283 5.728 1.00 97.62 107 MET A N 1
ATOM 924 C CA . MET A 1 107 ? 2.260 -2.996 6.011 1.00 97.62 107 MET A CA 1
ATOM 925 C C . MET A 1 107 ? 2.342 -3.756 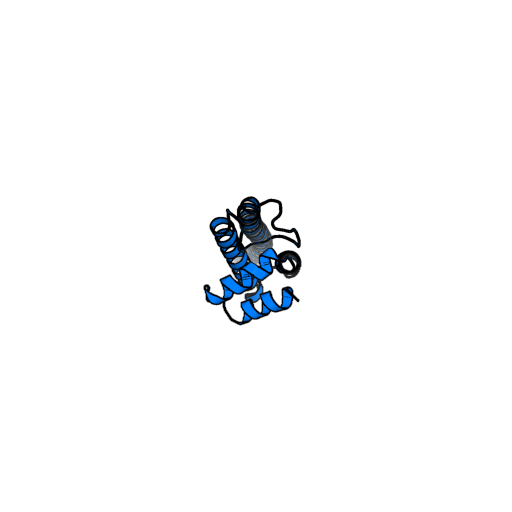7.331 1.00 97.62 107 MET A C 1
ATOM 927 O O . MET A 1 107 ? 1.510 -3.548 8.205 1.00 97.62 107 MET A O 1
ATOM 931 N N . LYS A 1 108 ? 3.386 -4.569 7.528 1.00 97.62 108 LYS A N 1
ATOM 932 C CA . LYS A 1 108 ? 3.609 -5.317 8.771 1.00 97.62 108 LYS A CA 1
ATOM 933 C C . LYS A 1 108 ? 3.625 -4.402 9.997 1.00 97.62 108 LYS A C 1
ATOM 935 O O . LYS A 1 108 ? 2.991 -4.699 11.006 1.00 97.62 108 LYS A O 1
ATOM 940 N N . SER A 1 109 ? 4.320 -3.269 9.901 1.00 96.25 109 SER A N 1
ATOM 941 C CA . SER A 1 109 ? 4.370 -2.269 10.973 1.00 96.25 109 SER A CA 1
ATOM 942 C C . SER A 1 109 ? 2.992 -1.675 11.282 1.00 96.25 109 SER A C 1
ATOM 944 O O . SER A 1 109 ? 2.618 -1.552 12.446 1.00 96.25 109 SER A O 1
ATOM 946 N N . ALA A 1 110 ? 2.209 -1.324 10.258 1.00 96.50 110 ALA A N 1
ATOM 947 C CA . ALA A 1 110 ? 0.867 -0.780 10.445 1.00 96.50 110 ALA A CA 1
ATOM 948 C C . ALA A 1 110 ? -0.114 -1.826 10.990 1.00 96.50 110 ALA A C 1
ATOM 950 O O . ALA A 1 110 ? -0.813 -1.564 11.965 1.00 96.50 110 ALA A O 1
ATOM 951 N N . PHE A 1 111 ? -0.127 -3.025 10.411 1.00 96.94 111 PHE A N 1
ATOM 952 C CA . PHE A 1 111 ? -1.007 -4.126 10.797 1.00 96.94 111 PHE A CA 1
ATOM 953 C C . PHE A 1 111 ? -0.755 -4.613 12.227 1.00 96.94 111 PHE A C 1
ATOM 955 O O . PHE A 1 111 ? -1.686 -5.064 12.887 1.00 96.94 111 PHE A O 1
ATOM 962 N N . GLY A 1 112 ? 0.466 -4.459 12.744 1.00 94.75 112 GLY A N 1
ATOM 963 C CA . GLY A 1 112 ? 0.796 -4.748 14.140 1.00 94.75 112 GLY A CA 1
ATOM 964 C C . GLY A 1 112 ? 0.191 -3.776 15.165 1.00 94.75 112 GLY A C 1
ATOM 965 O O . GLY A 1 112 ? 0.312 -4.012 16.368 1.00 94.75 112 GLY A O 1
ATOM 966 N N . LYS A 1 113 ? -0.464 -2.691 14.739 1.00 95.94 113 LYS A N 1
ATOM 967 C CA . LYS A 1 113 ? -1.054 -1.691 15.640 1.00 95.94 113 LYS A CA 1
ATOM 968 C C . LYS A 1 113 ? -2.494 -2.044 15.986 1.00 95.94 113 LYS A C 1
ATOM 970 O O . LYS A 1 113 ? -3.255 -2.499 15.131 1.00 95.94 113 LYS A O 1
ATOM 975 N N . LYS A 1 114 ? -2.899 -1.762 17.230 1.00 96.12 114 LYS A N 1
ATOM 976 C CA . LYS A 1 114 ? -4.242 -2.084 17.741 1.00 96.12 114 LYS A CA 1
ATOM 977 C C . LYS A 1 114 ? -5.356 -1.553 16.833 1.00 96.12 114 LYS A C 1
ATOM 979 O O . LYS A 1 114 ? -6.187 -2.336 16.389 1.00 96.12 114 LYS A O 1
ATOM 984 N N . ALA A 1 115 ? -5.319 -0.266 16.481 1.00 97.25 115 ALA A N 1
ATOM 985 C CA . ALA A 1 115 ? -6.349 0.357 15.647 1.00 97.25 115 ALA A CA 1
ATOM 986 C C . ALA A 1 115 ? -6.529 -0.333 14.281 1.00 97.25 115 ALA A C 1
ATOM 988 O O . ALA A 1 115 ? -7.652 -0.479 13.801 1.00 97.25 115 ALA A O 1
ATOM 989 N N . PHE A 1 116 ? -5.432 -0.782 13.665 1.00 97.75 116 PHE A N 1
ATOM 990 C CA . PHE A 1 116 ? -5.453 -1.444 12.360 1.00 97.75 116 PHE A CA 1
ATOM 991 C C . PHE A 1 116 ? -5.984 -2.875 12.466 1.00 97.75 116 PHE A C 1
ATOM 993 O O . PHE A 1 116 ? -6.782 -3.284 11.622 1.00 97.75 116 PHE A O 1
ATOM 1000 N N . ARG A 1 117 ? -5.615 -3.615 13.520 1.00 97.19 117 ARG A N 1
ATOM 1001 C CA . ARG A 1 117 ? -6.200 -4.935 13.809 1.00 97.19 117 ARG A CA 1
ATOM 1002 C C . ARG A 1 117 ? -7.704 -4.834 14.044 1.00 97.19 117 ARG A C 1
ATOM 1004 O O . ARG A 1 117 ? -8.473 -5.536 13.391 1.00 97.19 117 ARG A O 1
ATOM 1011 N N . ASP A 1 118 ? -8.127 -3.919 14.914 1.00 96.50 118 ASP A N 1
ATOM 1012 C CA . ASP A 1 118 ? -9.539 -3.709 15.250 1.00 96.50 118 ASP A CA 1
ATOM 1013 C C . ASP A 1 118 ? -10.358 -3.347 14.001 1.00 96.50 118 ASP A C 1
ATOM 1015 O O . ASP A 1 118 ? -11.437 -3.899 13.766 1.00 96.50 118 ASP A O 1
ATOM 1019 N N . ALA A 1 119 ? -9.822 -2.461 13.155 1.00 97.50 119 ALA A N 1
ATOM 1020 C CA . ALA A 1 119 ? -10.449 -2.095 11.893 1.00 97.50 119 ALA A CA 1
ATOM 1021 C C . ALA A 1 119 ? -10.531 -3.285 10.927 1.00 97.50 119 ALA A C 1
ATOM 1023 O O . ALA A 1 119 ? -11.589 -3.513 10.337 1.00 97.50 119 ALA A O 1
ATOM 1024 N N . TRP A 1 120 ? -9.462 -4.073 10.787 1.00 97.75 120 TRP A N 1
ATOM 1025 C CA . TRP A 1 120 ? -9.422 -5.234 9.894 1.00 97.75 120 TRP A CA 1
ATOM 1026 C C . TRP A 1 120 ? -10.494 -6.270 10.220 1.00 97.75 120 TRP A C 1
ATOM 1028 O O . TRP A 1 120 ? -11.201 -6.721 9.319 1.00 97.75 120 TRP A O 1
ATOM 1038 N N . TYR A 1 121 ? -10.689 -6.598 11.502 1.00 95.44 121 TYR A N 1
ATOM 1039 C CA . TYR A 1 121 ? -11.726 -7.547 11.920 1.00 95.44 121 TYR A CA 1
ATOM 1040 C C . TYR A 1 121 ? -13.137 -7.111 11.514 1.00 95.44 121 TYR A C 1
ATOM 1042 O O . TYR A 1 121 ? -14.008 -7.954 11.290 1.00 95.44 121 TYR A O 1
ATOM 1050 N N . LYS A 1 122 ? -13.387 -5.806 11.392 1.00 96.00 122 LYS A N 1
ATOM 1051 C CA . LYS A 1 122 ? -14.642 -5.274 10.843 1.00 96.00 122 LYS A CA 1
ATOM 1052 C C . LYS A 1 122 ? -14.620 -5.302 9.317 1.00 96.00 122 LYS A C 1
ATOM 1054 O O . LYS A 1 122 ? -15.508 -5.878 8.701 1.00 96.00 122 LYS A O 1
ATOM 1059 N N . ILE A 1 123 ? -13.570 -4.758 8.711 1.00 96.69 123 ILE A N 1
ATOM 1060 C CA . ILE A 1 123 ? -13.470 -4.562 7.263 1.00 96.69 123 ILE A CA 1
ATOM 1061 C C . ILE A 1 123 ? -13.522 -5.881 6.495 1.00 96.69 123 ILE A C 1
ATOM 1063 O O . ILE A 1 123 ? -14.266 -5.960 5.524 1.00 96.69 123 ILE A O 1
ATOM 1067 N N . LYS A 1 124 ? -12.815 -6.925 6.943 1.00 94.69 124 LYS A N 1
ATOM 1068 C CA . LYS A 1 124 ? -12.770 -8.223 6.249 1.00 94.69 124 LYS A CA 1
ATOM 1069 C C . LYS A 1 124 ? -14.127 -8.933 6.155 1.00 94.69 124 LYS A C 1
ATOM 1071 O O . LYS A 1 124 ? -14.273 -9.858 5.367 1.00 94.69 124 LYS A O 1
ATOM 1076 N N . ARG A 1 125 ? -15.101 -8.531 6.983 1.00 91.62 125 ARG A N 1
ATOM 1077 C CA . ARG A 1 125 ? -16.478 -9.052 6.959 1.00 91.62 125 ARG A CA 1
ATOM 1078 C C . ARG A 1 125 ? -17.371 -8.286 5.984 1.00 91.62 125 ARG A C 1
ATOM 1080 O O . ARG A 1 125 ? -18.273 -8.880 5.406 1.00 91.62 125 ARG A O 1
ATOM 1087 N N . ASP A 1 126 ? -17.099 -6.998 5.791 1.00 88.69 126 ASP A N 1
ATOM 1088 C CA . ASP A 1 126 ? -17.928 -6.105 4.974 1.00 88.69 126 ASP A CA 1
ATOM 1089 C C . ASP A 1 126 ? -17.387 -5.928 3.545 1.00 88.69 126 ASP A C 1
ATOM 1091 O O . ASP A 1 126 ? -18.121 -5.534 2.641 1.00 88.69 126 ASP A O 1
ATOM 1095 N N . THR A 1 127 ? -16.092 -6.177 3.340 1.00 88.69 127 THR A N 1
ATOM 1096 C CA . THR A 1 127 ? -15.397 -6.037 2.057 1.00 88.69 127 THR A CA 1
ATOM 1097 C C . THR A 1 127 ? -14.915 -7.408 1.588 1.00 88.69 127 THR A C 1
ATOM 1099 O O . THR A 1 127 ? -14.186 -8.097 2.299 1.00 88.69 127 THR A O 1
ATOM 1102 N N . SER A 1 128 ? -15.291 -7.796 0.368 1.00 90.62 128 SER A N 1
ATOM 1103 C CA . SER A 1 128 ? -14.926 -9.092 -0.212 1.00 90.62 128 SER A CA 1
ATOM 1104 C C . SER A 1 128 ? -13.520 -9.066 -0.819 1.00 90.62 128 SER A C 1
ATOM 1106 O O . SER A 1 128 ? -13.363 -8.953 -2.036 1.00 90.62 128 SER A O 1
ATOM 1108 N N . TYR A 1 129 ? -12.492 -9.197 0.021 1.00 95.69 129 TYR A N 1
ATOM 1109 C CA . TYR A 1 129 ? -11.124 -9.410 -0.451 1.00 95.69 129 TYR A CA 1
ATOM 1110 C C . TYR A 1 129 ? -10.871 -10.870 -0.861 1.00 95.69 129 TYR A C 1
ATOM 1112 O O . TYR A 1 129 ? -11.413 -11.791 -0.244 1.00 95.69 129 TYR A O 1
ATOM 1120 N N . PRO A 1 130 ? -9.996 -11.114 -1.854 1.00 95.69 130 PRO A N 1
ATOM 1121 C CA . PRO A 1 130 ? -9.498 -12.452 -2.149 1.00 95.69 130 PRO A CA 1
ATOM 1122 C C . PRO A 1 130 ? -8.852 -13.128 -0.930 1.00 95.69 130 PRO A C 1
ATOM 1124 O O . PRO A 1 130 ? -8.140 -12.499 -0.146 1.00 95.69 130 PRO A O 1
ATOM 1127 N N . MET A 1 131 ? -9.075 -14.438 -0.789 1.00 96.00 131 MET A N 1
ATOM 1128 C CA . MET A 1 131 ? -8.640 -15.222 0.376 1.00 96.00 131 MET A CA 1
ATOM 1129 C C . MET A 1 131 ? -7.118 -15.212 0.591 1.00 96.00 131 MET A C 1
ATOM 1131 O O . MET A 1 131 ? -6.643 -15.295 1.718 1.00 96.00 131 MET A O 1
ATOM 1135 N N . ASP A 1 132 ? -6.333 -15.131 -0.478 1.00 97.12 132 ASP A N 1
ATOM 1136 C CA . ASP A 1 132 ? -4.875 -15.037 -0.403 1.00 97.12 132 ASP A CA 1
ATOM 1137 C C . ASP A 1 132 ? -4.400 -13.694 0.164 1.00 97.12 132 ASP A C 1
ATOM 1139 O O . ASP A 1 132 ? -3.486 -13.683 0.986 1.00 97.12 132 ASP A O 1
ATOM 1143 N N . PHE A 1 133 ? -5.060 -12.588 -0.190 1.00 97.75 133 PHE A N 1
ATOM 1144 C CA . PHE A 1 133 ? -4.801 -11.296 0.443 1.00 97.75 133 PHE A CA 1
ATOM 1145 C C . PHE A 1 133 ? -5.217 -11.298 1.918 1.00 97.75 133 PHE A C 1
ATOM 1147 O O . PHE A 1 133 ? -4.467 -10.817 2.763 1.00 97.75 133 PHE A O 1
ATOM 1154 N N . VAL A 1 134 ? -6.363 -11.901 2.254 1.00 97.44 134 VAL A N 1
ATOM 1155 C CA . VAL A 1 134 ? -6.794 -12.043 3.657 1.00 97.44 134 VAL A CA 1
ATOM 1156 C C . VAL A 1 134 ? -5.739 -12.790 4.476 1.00 97.44 134 VAL A C 1
ATOM 1158 O O . VAL A 1 134 ? -5.308 -12.296 5.515 1.00 97.44 134 VAL A O 1
ATOM 1161 N N . LYS A 1 135 ? -5.259 -13.933 3.968 1.00 97.38 135 LYS A N 1
ATOM 1162 C CA . LYS A 1 135 ? -4.181 -14.709 4.599 1.00 97.38 135 LYS A CA 1
ATOM 1163 C C . LYS A 1 135 ? -2.888 -13.912 4.725 1.00 97.38 135 LYS A C 1
ATOM 1165 O O . LYS A 1 135 ? -2.206 -14.033 5.736 1.00 97.38 135 LYS A O 1
ATOM 1170 N N . PHE A 1 136 ? -2.547 -13.116 3.713 1.00 97.88 136 PHE A N 1
ATOM 1171 C CA . PHE A 1 136 ? -1.386 -12.236 3.767 1.00 97.88 136 PHE A CA 1
ATOM 1172 C C . PHE A 1 136 ? -1.511 -11.226 4.913 1.00 97.88 136 PHE A C 1
ATOM 1174 O O . PHE A 1 136 ? -0.607 -11.155 5.738 1.00 97.88 136 PHE A O 1
ATOM 1181 N N . VAL A 1 137 ? -2.627 -10.499 5.019 1.00 97.62 137 VAL A N 1
ATOM 1182 C CA . VAL A 1 137 ? -2.833 -9.517 6.097 1.00 97.62 137 VAL A CA 1
ATOM 1183 C C . VAL A 1 137 ? -2.767 -10.185 7.470 1.00 97.62 137 VAL A C 1
ATOM 1185 O O . VAL A 1 137 ? -2.051 -9.706 8.345 1.00 97.62 137 VAL A O 1
ATOM 1188 N N . GLU A 1 138 ? -3.459 -11.312 7.651 1.00 96.69 138 GLU A N 1
ATOM 1189 C CA . GLU A 1 138 ? -3.481 -12.035 8.929 1.00 96.69 138 GLU A CA 1
ATOM 1190 C C . GLU A 1 138 ? -2.098 -12.573 9.315 1.00 96.69 138 GLU A C 1
ATOM 1192 O O . GLU A 1 138 ? -1.687 -12.414 10.459 1.00 96.69 138 GLU A O 1
ATOM 1197 N N . TYR A 1 139 ? -1.329 -13.103 8.361 1.00 96.81 139 TYR A N 1
ATOM 1198 C CA . TYR A 1 139 ? 0.054 -13.526 8.601 1.00 96.81 139 TYR A CA 1
ATOM 1199 C C . TYR A 1 139 ? 0.954 -12.372 9.068 1.00 96.81 139 TYR A C 1
ATOM 1201 O O . TYR A 1 139 ? 1.817 -12.551 9.925 1.00 96.81 139 TYR A O 1
ATOM 1209 N N . GLN A 1 140 ? 0.765 -11.174 8.513 1.00 95.38 140 GLN A N 1
A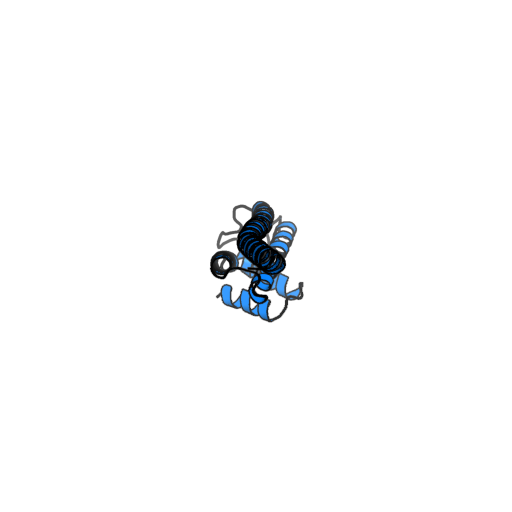TOM 1210 C CA . GLN A 1 140 ? 1.550 -10.002 8.900 1.00 95.38 140 GLN A CA 1
ATOM 1211 C C . GLN A 1 140 ? 1.136 -9.427 10.268 1.00 95.38 140 GLN A C 1
ATOM 1213 O O . GLN A 1 140 ? 1.936 -8.722 10.883 1.00 95.38 140 GLN A O 1
ATOM 1218 N N . MET A 1 141 ? -0.082 -9.709 10.748 1.00 93.81 141 MET A N 1
ATOM 1219 C CA . MET A 1 141 ? -0.584 -9.236 12.048 1.00 93.81 141 MET A CA 1
ATOM 1220 C C . MET A 1 141 ? 0.004 -9.977 13.254 1.00 93.81 141 MET A C 1
ATOM 1222 O O . MET A 1 141 ? 0.017 -9.393 14.342 1.00 93.81 141 MET A O 1
ATOM 1226 N N . GLY A 1 142 ? 0.526 -11.192 13.048 1.00 85.50 142 GLY A N 1
ATOM 1227 C CA . GLY A 1 142 ? 1.014 -12.075 14.110 1.00 85.50 142 GLY A CA 1
ATOM 1228 C C . GLY A 1 142 ? -0.076 -13.009 14.601 1.00 85.50 142 GLY A C 1
ATOM 1229 O O . GLY A 1 142 ? -0.836 -12.586 15.499 1.00 85.50 142 GLY A O 1
#

Secondary structure (DSSP, 8-state):
--HHHHHHHHHHHHHHHHHHHHHHHHHHHHHHHHHHHHHHHHHHHHHHHTTS-GGGG-TT--STT-TTHHHHHHHHHHHHHHHHHHHHHHHTT-S-HHHHHHHHHHHHHHHTSHHHHHHHHHHHHHS---HHHHHHHHHHH-

Foldseek 3Di:
DDPVVVVVVVVVVVVVVVVVVVVVVVVVVLVVVVVVVVVVLVVLVCVLVVQDDPCLQPQPDDLPPDPCNVSNLVSLLSVLVSVLVLVVCVVVVVDDPVVNVVVLVVLLSQLLGPNSVVSCVVCCVVDPDDPVSVVSSVVSND

Sequence (142 aa):
MNFDGYILLGMLIATLGTLIVNIFQNRELSKQRWIEIYSHYTKRYADIISNFPENINEENFDLENNKDYRKIMRNMRLYFDLCYEEYMLHKYGKLDKKLWKEWEKGMKSAFGKKAFRDAWYKIKRDTSYPMDFVKFVEYQMG

Radius of gyration: 23.98 Å; chains: 1; bounding box: 51×28×80 Å

pLDDT: mean 93.62, std 4.93, range [61.34, 98.31]